Protein AF-A0A816F9D6-F1 (afdb_monomer_lite)

Foldseek 3Di:
DVQQDDPVPDDPDDDPVCCPPPQNCCVPVVVPVDRDDDDHDQQGDPSDPDGDGDDPVNVVVVVVVVVVVVVVVVVVVVVD

Secondary structure (DSSP, 8-state):
-TTS--GGG---S--GGGTTSHHHHHHHTS--TT-------SS--SSSSS-----HHHHHHHHHHHHHHHHHHHHHHH--

pLDDT: mean 87.65, std 9.67, range [51.28, 97.0]

InterPro domains:
  IPR050821 Cytosolic carboxypeptidase [PTHR12756] (2-76)

Organism: NCBI:txid1234261

Structure (mmCIF, N/CA/C/O backbone):
data_AF-A0A816F9D6-F1
#
_entry.id   AF-A0A816F9D6-F1
#
loop_
_atom_site.group_PDB
_atom_site.id
_atom_site.type_symbol
_atom_site.label_atom_id
_atom_site.label_alt_id
_atom_site.label_comp_id
_atom_site.label_asym_id
_atom_site.label_entity_id
_atom_site.label_seq_id
_atom_site.pdbx_PDB_in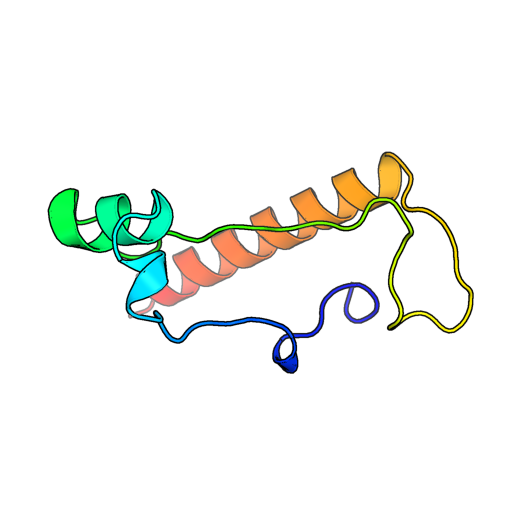s_code
_atom_site.Cartn_x
_atom_site.Cartn_y
_atom_site.Cartn_z
_atom_site.occupancy
_atom_site.B_iso_or_equiv
_atom_site.auth_seq_id
_atom_site.auth_comp_id
_atom_site.auth_asym_id
_atom_site.auth_atom_id
_atom_site.pdbx_PDB_model_num
ATOM 1 N N . ALA A 1 1 ? -5.410 2.924 -14.639 1.00 51.28 1 ALA A N 1
ATOM 2 C CA . ALA A 1 1 ? -4.429 1.869 -14.954 1.00 51.28 1 ALA A CA 1
ATOM 3 C C . ALA A 1 1 ? -5.005 0.480 -14.651 1.00 51.28 1 ALA A C 1
ATOM 5 O O . ALA A 1 1 ? -4.535 -0.182 -13.732 1.00 51.28 1 ALA A O 1
ATOM 6 N N . PRO A 1 2 ? -6.030 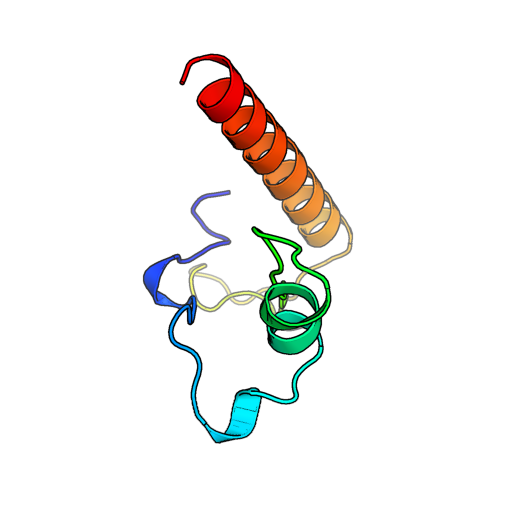0.033 -15.395 1.00 54.16 2 PRO A N 1
ATOM 7 C CA . PRO A 1 2 ? -6.570 -1.322 -15.236 1.00 54.16 2 PRO A CA 1
ATOM 8 C C . PRO A 1 2 ? -5.538 -2.416 -15.571 1.00 54.16 2 PRO A C 1
ATOM 10 O O . PRO A 1 2 ? -5.659 -3.534 -15.097 1.00 54.16 2 PRO A O 1
ATOM 13 N N . GLU A 1 3 ? -4.479 -2.080 -16.313 1.00 65.69 3 GLU A N 1
ATOM 14 C CA . GLU A 1 3 ? -3.427 -3.026 -16.718 1.00 65.69 3 GLU A CA 1
ATOM 15 C C . GLU A 1 3 ? -2.308 -3.217 -15.676 1.00 65.69 3 GLU A C 1
ATOM 17 O O . GLU A 1 3 ? -1.395 -4.017 -15.872 1.00 65.69 3 GLU A O 1
ATOM 22 N N . MET A 1 4 ? -2.349 -2.479 -14.561 1.00 69.44 4 MET A N 1
ATOM 23 C CA . MET A 1 4 ? -1.273 -2.475 -13.558 1.00 69.44 4 MET A CA 1
ATOM 24 C C . MET A 1 4 ? -1.725 -2.924 -12.161 1.00 69.44 4 MET A C 1
ATOM 26 O O . MET A 1 4 ? -0.898 -3.047 -11.261 1.00 69.44 4 MET A O 1
ATOM 30 N N . PHE A 1 5 ? -3.018 -3.197 -11.973 1.00 79.06 5 PHE A N 1
ATOM 31 C CA . PHE A 1 5 ? -3.600 -3.645 -10.709 1.00 79.06 5 PHE A CA 1
ATOM 32 C C . PHE A 1 5 ? -4.587 -4.787 -10.963 1.00 79.06 5 PHE A C 1
ATOM 34 O O . PHE A 1 5 ? -5.486 -4.647 -11.786 1.00 79.06 5 PHE A O 1
ATOM 41 N N . ALA A 1 6 ? -4.451 -5.888 -10.223 1.00 81.19 6 ALA A N 1
ATOM 42 C CA . ALA A 1 6 ? -5.395 -7.003 -10.245 1.00 81.19 6 ALA A CA 1
ATOM 43 C C . ALA A 1 6 ? -5.944 -7.247 -8.837 1.00 81.19 6 ALA A C 1
ATOM 45 O O . ALA A 1 6 ? -5.214 -7.684 -7.947 1.00 81.19 6 ALA A O 1
ATOM 46 N N . PHE A 1 7 ? -7.240 -6.990 -8.651 1.00 84.38 7 PHE A N 1
ATOM 47 C CA . PHE A 1 7 ? -7.913 -7.164 -7.361 1.00 84.38 7 PHE A CA 1
ATOM 48 C C . PHE A 1 7 ? -7.839 -8.611 -6.857 1.00 84.38 7 PHE A C 1
ATOM 50 O O . PHE A 1 7 ? -7.588 -8.842 -5.677 1.00 84.38 7 PHE A O 1
ATOM 57 N N . ASP A 1 8 ? -7.954 -9.588 -7.759 1.00 87.12 8 ASP A N 1
ATOM 58 C CA . ASP A 1 8 ? -7.898 -11.018 -7.423 1.00 87.12 8 ASP A CA 1
ATOM 59 C C . ASP A 1 8 ? -6.533 -11.457 -6.863 1.00 87.12 8 ASP A C 1
ATOM 61 O O . ASP A 1 8 ? -6.409 -12.484 -6.184 1.00 87.12 8 ASP A O 1
ATOM 65 N N . TYR A 1 9 ? -5.484 -10.667 -7.111 1.00 85.88 9 TYR A N 1
ATOM 66 C CA . TYR A 1 9 ? -4.157 -10.895 -6.544 1.00 85.88 9 TYR A CA 1
ATOM 67 C C . TYR A 1 9 ? -3.990 -10.279 -5.151 1.00 85.88 9 TYR A C 1
ATOM 69 O O . TYR A 1 9 ? -3.069 -10.664 -4.425 1.00 85.88 9 TYR A O 1
ATOM 77 N N . CYS A 1 10 ? -4.900 -9.407 -4.714 1.00 88.69 10 CYS A N 1
ATOM 78 C CA . CYS A 1 10 ? -4.898 -8.878 -3.357 1.00 88.69 10 CYS A CA 1
ATOM 79 C C . CYS A 1 10 ? -5.293 -9.954 -2.329 1.00 88.69 10 CYS A C 1
ATOM 81 O O . CYS A 1 10 ? -6.122 -10.833 -2.572 1.00 88.69 10 CYS A O 1
ATOM 83 N N . LYS A 1 11 ? -4.689 -9.889 -1.135 1.00 89.69 11 LYS A N 1
ATOM 84 C CA . LYS A 1 11 ? -4.967 -10.809 -0.021 1.00 89.69 11 LYS A CA 1
ATOM 85 C C . LYS A 1 11 ? -5.543 -10.043 1.167 1.00 89.69 11 LYS A C 1
ATOM 87 O O . LYS A 1 11 ? -4.806 -9.416 1.922 1.00 89.69 11 LYS A O 1
ATOM 92 N N . PHE A 1 12 ? -6.858 -10.144 1.346 1.00 90.00 12 PHE A N 1
ATOM 93 C CA . PHE A 1 12 ? -7.581 -9.462 2.428 1.00 90.00 12 PHE A CA 1
ATOM 94 C C . PHE A 1 12 ? -7.728 -10.311 3.698 1.00 90.00 12 PHE A C 1
ATOM 96 O O . PHE A 1 12 ? -7.827 -9.774 4.797 1.00 90.00 12 PHE A O 1
ATOM 103 N N . HIS A 1 13 ? -7.692 -11.640 3.575 1.00 92.88 13 HIS A N 1
ATOM 104 C CA . HIS A 1 13 ? -7.778 -12.534 4.727 1.00 92.88 13 HIS A CA 1
ATOM 105 C C . HIS A 1 13 ? -6.477 -12.529 5.548 1.00 92.88 13 HIS A C 1
ATOM 107 O O . HIS A 1 13 ? -5.386 -12.762 5.015 1.00 92.88 13 HIS A O 1
ATOM 113 N N . ILE A 1 14 ? -6.591 -12.316 6.862 1.00 92.75 14 ILE A N 1
ATOM 114 C CA . ILE A 1 14 ? -5.454 -12.324 7.788 1.00 92.75 14 ILE A CA 1
ATOM 115 C C . ILE A 1 14 ? -5.153 -13.763 8.202 1.00 92.75 14 ILE A C 1
ATOM 117 O O . ILE A 1 14 ? -5.924 -14.398 8.912 1.00 92.75 14 ILE A O 1
ATOM 121 N N . ARG A 1 15 ? -3.993 -14.269 7.780 1.00 94.56 15 ARG A N 1
ATOM 122 C CA . ARG A 1 15 ? -3.469 -15.558 8.248 1.00 94.56 15 ARG A CA 1
ATOM 123 C C . ARG A 1 15 ? -2.886 -15.409 9.654 1.00 94.56 15 ARG A C 1
ATOM 125 O O . ARG A 1 15 ? -2.282 -14.381 9.948 1.00 94.56 15 ARG A O 1
ATOM 132 N N . ARG A 1 16 ? -2.944 -16.470 10.469 1.00 94.56 16 ARG A N 1
ATOM 133 C CA . ARG A 1 16 ? -2.402 -16.497 11.845 1.00 94.56 16 ARG A CA 1
ATOM 134 C C . ARG A 1 16 ? -0.950 -16.005 11.943 1.00 94.56 16 ARG A C 1
ATOM 136 O O . ARG A 1 16 ? -0.612 -15.221 12.816 1.00 94.56 16 ARG A O 1
ATOM 143 N N . CYS A 1 17 ? -0.093 -16.379 10.991 1.00 95.56 17 CYS A N 1
ATOM 144 C CA . CYS A 1 17 ? 1.308 -15.933 10.959 1.00 95.56 17 CYS A CA 1
ATOM 145 C C . CYS A 1 17 ? 1.506 -14.439 10.634 1.00 95.56 17 CYS A C 1
ATOM 147 O O . CYS A 1 17 ? 2.637 -13.962 10.621 1.00 95.56 17 CYS A O 1
ATOM 149 N N . LYS A 1 18 ? 0.434 -13.705 10.315 1.00 94.88 18 LYS A N 1
ATOM 150 C CA . LYS A 1 18 ? 0.462 -12.278 9.977 1.00 94.88 18 LYS A CA 1
ATOM 151 C C . LYS A 1 18 ? -0.211 -11.406 11.036 1.00 94.88 18 LYS A C 1
ATOM 153 O O . LYS A 1 18 ? -0.257 -10.193 10.851 1.00 94.88 18 LYS A O 1
ATOM 158 N N . GLU A 1 19 ? -0.703 -11.985 12.131 1.00 95.50 19 GLU A N 1
ATOM 159 C CA . GLU A 1 19 ? -1.401 -11.236 13.184 1.00 95.50 19 GLU A CA 1
ATOM 160 C C . GLU A 1 19 ? -0.528 -10.164 13.838 1.00 95.50 19 GLU A C 1
ATOM 162 O O . GLU A 1 19 ? -1.033 -9.099 14.166 1.00 95.50 19 GLU A O 1
ATOM 167 N N . SER A 1 20 ? 0.781 -10.400 13.928 1.00 95.62 20 SER A N 1
ATOM 168 C CA . SER A 1 20 ? 1.762 -9.456 14.473 1.00 95.62 20 SER A CA 1
ATOM 169 C C . SER A 1 20 ? 2.344 -8.482 13.439 1.00 95.62 20 SER A C 1
ATOM 171 O O . SER A 1 20 ? 3.265 -7.729 13.747 1.00 95.62 20 SER A O 1
ATOM 173 N N . THR A 1 21 ? 1.861 -8.486 1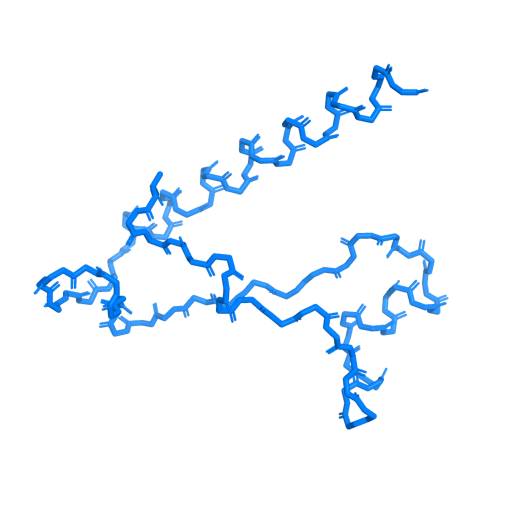2.191 1.00 95.75 21 THR A N 1
ATOM 174 C CA . THR A 1 21 ? 2.348 -7.525 11.188 1.00 95.75 21 THR A CA 1
ATOM 175 C C . THR A 1 21 ? 1.798 -6.130 11.451 1.00 95.75 21 THR A C 1
ATOM 177 O O . THR A 1 21 ? 0.652 -5.983 11.876 1.00 95.75 21 THR A O 1
ATOM 180 N N . GLY A 1 22 ? 2.585 -5.102 11.118 1.00 95.38 22 GLY A N 1
ATOM 181 C CA . GLY A 1 22 ? 2.236 -3.704 11.390 1.00 95.38 22 GLY A CA 1
ATOM 182 C C . GLY A 1 22 ? 0.830 -3.321 10.925 1.00 95.38 22 GLY A C 1
ATOM 183 O O . GLY A 1 22 ? 0.082 -2.738 11.694 1.00 95.38 22 GLY A O 1
ATOM 184 N N . ARG A 1 23 ? 0.408 -3.736 9.723 1.00 95.31 23 ARG A N 1
ATOM 185 C CA . ARG A 1 23 ? -0.959 -3.492 9.231 1.00 95.31 23 ARG A CA 1
ATOM 186 C C . ARG A 1 23 ? -2.042 -3.999 10.193 1.00 95.31 23 ARG A C 1
ATOM 188 O O . ARG A 1 23 ? -3.023 -3.309 10.449 1.00 95.31 23 ARG A O 1
ATOM 195 N N . VAL A 1 24 ? -1.882 -5.223 10.697 1.00 95.88 24 VAL A N 1
ATOM 196 C CA . VAL A 1 24 ? -2.885 -5.865 11.556 1.00 95.88 24 VAL A CA 1
ATOM 197 C C . VAL A 1 24 ? -2.885 -5.242 12.946 1.00 95.88 24 VAL A C 1
ATOM 199 O O . VAL A 1 24 ? -3.961 -4.978 13.471 1.00 95.88 24 VAL A O 1
ATOM 202 N N . VAL A 1 25 ? -1.708 -4.939 13.498 1.00 96.44 25 VAL A N 1
ATOM 203 C CA . VAL A 1 25 ? -1.564 -4.243 14.787 1.00 96.44 25 VAL A CA 1
ATOM 204 C C . VAL A 1 25 ? -2.177 -2.841 14.718 1.00 96.44 25 VAL A C 1
ATOM 206 O O . VAL A 1 25 ? -3.010 -2.488 15.545 1.00 96.44 25 VAL A O 1
ATOM 209 N N . MET A 1 26 ? -1.860 -2.062 13.680 1.00 97.00 26 MET A N 1
ATOM 210 C CA . MET A 1 26 ? -2.423 -0.720 13.486 1.00 97.00 26 MET A CA 1
ATOM 211 C C . MET A 1 26 ? -3.952 -0.749 13.359 1.00 97.00 26 MET A C 1
ATOM 213 O O . MET A 1 26 ? -4.640 0.143 13.853 1.00 97.00 26 MET A O 1
ATOM 217 N N . TRP A 1 27 ? -4.500 -1.787 12.730 1.00 95.19 27 TRP A N 1
ATOM 218 C CA . TRP A 1 27 ? -5.943 -1.969 12.646 1.00 95.19 27 TRP A CA 1
ATOM 219 C C . TRP A 1 27 ? -6.581 -2.389 13.978 1.00 95.19 27 TRP A C 1
ATOM 221 O O . TRP A 1 27 ? -7.541 -1.754 14.412 1.00 95.19 27 TRP A O 1
ATOM 231 N N . LYS A 1 28 ? -6.066 -3.444 14.622 1.00 94.69 28 LYS A N 1
ATOM 232 C CA . LYS A 1 28 ? -6.688 -4.053 15.809 1.00 94.69 28 LYS A CA 1
ATOM 233 C C . LYS A 1 28 ? -6.403 -3.296 17.104 1.00 94.69 28 LYS A C 1
ATOM 235 O O . LYS A 1 28 ? -7.308 -3.139 17.913 1.00 94.69 28 LYS A O 1
ATOM 240 N N . GLU A 1 29 ? -5.161 -2.872 17.310 1.00 96.44 29 GLU A N 1
ATOM 241 C CA . GLU A 1 29 ? -4.692 -2.304 18.581 1.00 96.44 29 GLU A CA 1
ATOM 242 C C . GLU A 1 29 ? -4.729 -0.774 18.567 1.00 96.44 29 GLU A C 1
ATOM 244 O O . GLU A 1 29 ? -5.065 -0.158 19.573 1.00 96.44 29 GLU A O 1
ATOM 249 N N . MET A 1 30 ? -4.454 -0.156 17.412 1.00 96.50 30 MET A N 1
ATOM 250 C CA . MET A 1 30 ? -4.469 1.308 17.254 1.00 96.50 30 MET A CA 1
ATOM 251 C C . MET A 1 30 ? -5.783 1.842 16.659 1.00 96.50 30 MET A C 1
ATOM 253 O O . MET A 1 30 ? -5.896 3.034 16.381 1.00 96.50 30 MET A O 1
ATOM 257 N N . CYS A 1 31 ? -6.778 0.972 16.452 1.00 95.38 31 CYS A N 1
ATOM 258 C CA . CYS A 1 31 ? -8.117 1.315 15.962 1.00 95.38 31 CYS A CA 1
ATOM 259 C C . CYS A 1 31 ? -8.159 2.038 14.596 1.00 95.38 31 CYS A C 1
ATOM 261 O O . CYS A 1 31 ? -9.115 2.760 14.295 1.00 95.38 31 CYS A O 1
ATOM 263 N N . ILE A 1 32 ? -7.163 1.833 13.725 1.00 95.19 32 ILE A N 1
ATOM 264 C CA . ILE A 1 32 ? -7.142 2.419 12.375 1.00 95.19 32 ILE A CA 1
ATOM 265 C C . ILE A 1 32 ? -7.917 1.508 11.416 1.00 95.19 32 ILE A C 1
ATOM 267 O O . ILE A 1 32 ? -7.397 0.504 10.935 1.00 95.19 32 ILE A O 1
ATOM 271 N N . LYS A 1 33 ? -9.168 1.871 11.100 1.00 86.12 33 LYS A N 1
ATOM 272 C CA . LYS A 1 33 ? -10.104 1.041 10.307 1.00 86.12 33 LYS A CA 1
ATOM 273 C C . LYS A 1 33 ? -9.554 0.545 8.961 1.00 86.12 33 LYS A C 1
ATOM 275 O O . LYS A 1 33 ? -9.867 -0.571 8.567 1.00 86.12 33 LYS A O 1
ATOM 280 N N . ASN A 1 34 ? -8.730 1.344 8.283 1.00 89.44 34 ASN A N 1
ATOM 281 C CA . ASN A 1 34 ? -8.277 1.100 6.909 1.00 89.44 34 ASN A CA 1
ATOM 282 C C . ASN A 1 34 ? -6.751 1.027 6.806 1.00 89.44 34 ASN A C 1
ATOM 284 O O . ASN A 1 34 ? -6.121 1.803 6.087 1.00 89.44 34 ASN A O 1
ATOM 288 N N . SER A 1 35 ? -6.142 0.111 7.558 1.00 93.50 35 SER A N 1
ATOM 289 C CA . SER A 1 35 ? -4.707 -0.147 7.452 1.00 93.50 35 SER A CA 1
ATOM 290 C C . SER A 1 35 ? -4.431 -1.158 6.337 1.00 93.50 35 SER A C 1
ATOM 292 O O . SER A 1 35 ? -4.921 -2.286 6.390 1.00 93.50 35 SER A O 1
ATOM 294 N N . PHE A 1 36 ? -3.618 -0.779 5.345 1.00 91.44 36 PHE A N 1
ATOM 295 C CA . PHE A 1 36 ? -3.246 -1.621 4.201 1.00 91.44 36 PHE A CA 1
ATOM 296 C C . PHE A 1 36 ? -1.734 -1.627 3.960 1.00 91.44 36 PHE A C 1
ATOM 298 O O . PHE A 1 36 ? -1.021 -0.703 4.341 1.00 91.44 36 PHE A O 1
ATOM 305 N N . THR A 1 37 ? -1.246 -2.684 3.313 1.00 92.38 37 THR A N 1
ATOM 306 C CA . THR A 1 37 ? 0.122 -2.754 2.790 1.00 92.38 37 THR A CA 1
ATOM 307 C C . THR A 1 37 ? 0.015 -2.723 1.278 1.00 92.38 37 THR A C 1
ATOM 309 O O . THR A 1 37 ? -0.672 -3.566 0.704 1.00 92.38 37 THR A O 1
ATOM 312 N N . LEU A 1 38 ? 0.666 -1.751 0.649 1.00 89.06 38 LEU A N 1
ATOM 313 C CA . LEU A 1 38 ? 0.802 -1.697 -0.797 1.00 89.06 38 LEU A CA 1
ATOM 314 C C . LEU A 1 38 ? 2.160 -2.282 -1.176 1.00 89.06 38 LEU A C 1
ATOM 316 O O . LEU A 1 38 ? 3.193 -1.787 -0.734 1.00 89.06 38 LEU A O 1
ATOM 320 N N . GLU A 1 39 ? 2.146 -3.314 -2.008 1.00 88.12 39 GLU A N 1
ATOM 321 C CA . GLU A 1 39 ? 3.349 -3.936 -2.550 1.00 88.12 39 GLU A CA 1
ATOM 322 C C . GLU A 1 39 ? 3.426 -3.624 -4.047 1.00 88.12 39 GLU A C 1
ATOM 324 O O . GLU A 1 39 ? 2.426 -3.732 -4.758 1.00 88.12 39 GLU A O 1
ATOM 329 N N . ALA A 1 40 ? 4.603 -3.220 -4.526 1.00 86.19 40 ALA A N 1
ATOM 330 C CA . ALA A 1 40 ? 4.850 -2.941 -5.936 1.00 86.19 40 ALA A CA 1
ATOM 331 C C . ALA A 1 40 ? 6.075 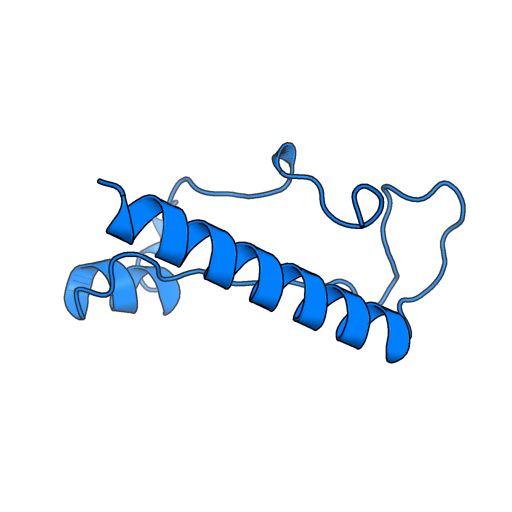-3.728 -6.416 1.00 86.19 40 ALA A C 1
ATOM 333 O O . ALA A 1 40 ? 7.083 -3.821 -5.718 1.00 86.19 40 ALA A O 1
ATOM 334 N N . SER A 1 41 ? 5.977 -4.308 -7.612 1.00 86.06 41 SER A N 1
ATOM 335 C CA . SER A 1 41 ? 7.070 -5.054 -8.243 1.00 86.06 41 SER A CA 1
ATOM 336 C C . SER A 1 41 ? 8.137 -4.107 -8.799 1.00 86.06 41 SER A C 1
ATOM 338 O O . SER A 1 41 ? 7.815 -3.014 -9.260 1.00 86.06 41 SER A O 1
ATOM 340 N N . PHE A 1 42 ? 9.398 -4.539 -8.815 1.00 84.19 42 PHE A N 1
ATOM 341 C CA . PHE A 1 42 ? 10.468 -3.881 -9.581 1.00 84.19 42 PHE A CA 1
ATOM 342 C C . PHE A 1 42 ? 10.591 -4.433 -11.007 1.00 84.19 42 PHE A C 1
ATOM 344 O O . PHE A 1 42 ? 10.924 -3.708 -11.940 1.00 84.19 42 PHE A O 1
ATOM 351 N N . ALA A 1 43 ? 10.265 -5.712 -11.199 1.00 83.94 43 ALA A N 1
ATOM 352 C CA . ALA A 1 43 ? 10.432 -6.415 -12.470 1.00 83.94 43 ALA A CA 1
ATOM 353 C C . ALA A 1 43 ? 9.279 -6.181 -13.467 1.00 83.94 43 ALA A C 1
ATOM 355 O O . ALA A 1 43 ? 9.261 -6.781 -14.539 1.00 83.94 43 ALA A O 1
ATOM 356 N N . GLY A 1 44 ? 8.314 -5.323 -13.123 1.00 81.50 44 GLY A N 1
ATOM 357 C CA . GLY A 1 44 ? 7.100 -5.115 -13.907 1.00 81.50 44 GLY A CA 1
ATOM 358 C C . GLY A 1 44 ? 5.938 -6.000 -13.475 1.00 81.50 44 GLY A C 1
ATOM 359 O O . GLY A 1 44 ? 5.940 -6.574 -12.382 1.00 81.50 44 GLY A O 1
ATOM 360 N N . SER A 1 45 ? 4.932 -6.103 -14.341 1.00 79.31 45 SER A N 1
ATOM 361 C CA . SER A 1 45 ? 3.705 -6.862 -14.102 1.00 79.31 45 SER A CA 1
ATOM 362 C C . SER A 1 45 ? 3.566 -8.015 -15.093 1.00 79.31 45 SER A C 1
ATOM 364 O O . SER A 1 45 ? 3.866 -7.869 -16.274 1.00 79.31 45 SER A O 1
ATOM 366 N N . SER A 1 46 ? 3.069 -9.155 -14.614 1.00 78.50 46 SER A N 1
ATOM 367 C CA . SER A 1 46 ? 2.668 -10.292 -15.451 1.00 78.50 46 SER A CA 1
ATOM 368 C C . SER A 1 46 ? 1.294 -10.106 -16.108 1.00 78.50 46 SER A C 1
ATOM 370 O O . SER A 1 46 ? 0.871 -10.956 -16.884 1.00 78.50 46 SER A O 1
ATOM 372 N N . ILE A 1 47 ? 0.590 -9.014 -15.790 1.00 78.25 47 ILE A N 1
ATOM 373 C CA . ILE A 1 47 ? -0.718 -8.659 -16.361 1.00 78.25 47 ILE A CA 1
ATOM 374 C C . ILE A 1 47 ? -0.544 -8.004 -17.741 1.00 78.25 47 ILE A C 1
ATOM 376 O O . ILE A 1 47 ? -1.397 -8.155 -18.610 1.00 78.25 47 ILE A O 1
ATOM 380 N N . VAL A 1 48 ? 0.569 -7.297 -17.965 1.00 71.81 48 VAL A N 1
ATOM 381 C CA . VAL A 1 48 ? 0.884 -6.682 -19.261 1.00 71.81 48 VAL A CA 1
ATOM 382 C C . VAL A 1 48 ? 1.552 -7.690 -20.192 1.00 71.81 48 VAL A C 1
ATOM 384 O O . VAL A 1 48 ? 2.463 -8.416 -19.801 1.00 71.81 48 VAL A O 1
ATOM 387 N N . ALA A 1 49 ? 1.125 -7.701 -21.458 1.00 66.50 49 ALA A N 1
ATOM 388 C CA . ALA A 1 49 ? 1.579 -8.663 -22.467 1.00 66.50 49 ALA A CA 1
ATOM 389 C C . ALA A 1 49 ? 3.086 -8.586 -22.772 1.00 66.50 49 ALA A C 1
ATOM 391 O O . ALA A 1 49 ? 3.665 -9.548 -23.276 1.00 66.50 49 ALA A O 1
ATOM 392 N N . LYS A 1 50 ? 3.730 -7.449 -22.478 1.00 69.50 50 LYS A N 1
ATOM 393 C CA . LYS A 1 50 ? 5.167 -7.262 -22.667 1.00 69.50 50 LYS A CA 1
ATOM 394 C C . LYS A 1 50 ? 5.847 -7.064 -21.310 1.00 69.50 50 LYS A C 1
ATOM 396 O O . LYS A 1 50 ? 5.562 -6.061 -20.653 1.00 69.50 50 LYS A O 1
ATOM 401 N N . PRO A 1 51 ? 6.763 -7.961 -20.900 1.00 65.94 51 PRO A N 1
ATOM 402 C CA . PRO A 1 51 ? 7.526 -7.766 -19.679 1.00 65.94 51 PRO A CA 1
ATOM 403 C C . PRO A 1 51 ? 8.393 -6.512 -19.825 1.00 65.94 51 PRO A C 1
ATOM 405 O O . PRO A 1 51 ? 9.223 -6.407 -20.729 1.00 65.94 51 PRO A O 1
ATOM 408 N N . CYS A 1 52 ? 8.158 -5.542 -18.949 1.00 77.38 52 CYS A N 1
ATOM 409 C CA . CYS A 1 52 ? 8.909 -4.300 -18.859 1.00 77.38 52 CYS A CA 1
ATOM 410 C C . CYS A 1 52 ? 9.096 -3.975 -17.381 1.00 77.38 52 CYS A C 1
ATOM 412 O O . CYS A 1 52 ? 8.123 -4.006 -16.628 1.00 77.38 52 CYS A O 1
ATOM 414 N N . HIS A 1 53 ? 10.326 -3.673 -16.964 1.00 87.12 53 HIS A N 1
ATOM 415 C CA . HIS A 1 53 ? 10.575 -3.204 -15.604 1.00 87.12 53 HIS A CA 1
ATOM 416 C C . HIS A 1 53 ? 9.826 -1.898 -15.364 1.00 87.12 53 HIS A C 1
ATOM 418 O O . HIS A 1 53 ? 9.797 -1.026 -16.236 1.00 87.12 53 HIS A O 1
ATOM 424 N N . PHE A 1 54 ? 9.252 -1.756 -14.172 1.00 87.00 54 PHE A N 1
ATOM 425 C CA . PHE A 1 54 ? 8.642 -0.489 -13.802 1.00 87.00 54 PHE A CA 1
ATOM 426 C C . PHE A 1 54 ? 9.725 0.570 -13.638 1.00 87.00 54 PHE A C 1
ATOM 428 O O . PHE A 1 54 ? 10.751 0.358 -12.990 1.00 87.00 54 PHE A O 1
ATOM 435 N N . ASN A 1 55 ? 9.488 1.718 -14.257 1.00 89.00 55 ASN A N 1
ATOM 436 C CA . ASN A 1 55 ? 10.318 2.898 -14.110 1.00 89.00 55 ASN A CA 1
ATOM 437 C C . ASN A 1 55 ? 9.658 3.886 -13.133 1.00 89.00 55 ASN A C 1
ATOM 439 O O . ASN A 1 55 ? 8.545 3.681 -12.646 1.00 89.00 55 ASN A O 1
ATOM 443 N N . ILE A 1 56 ? 10.347 4.994 -12.853 1.00 92.75 56 ILE A N 1
ATOM 444 C CA . ILE A 1 56 ? 9.870 6.031 -11.924 1.00 92.75 56 ILE A CA 1
ATOM 445 C C . ILE A 1 56 ? 8.470 6.534 -12.307 1.00 92.75 56 ILE A C 1
ATOM 447 O O . ILE A 1 56 ? 7.621 6.708 -11.433 1.00 92.75 56 ILE A O 1
ATOM 451 N N . LYS A 1 57 ? 8.191 6.707 -13.604 1.00 90.88 57 LYS A N 1
ATOM 452 C CA . LYS A 1 57 ? 6.899 7.199 -14.085 1.00 90.88 57 LYS A CA 1
ATOM 453 C C . LYS A 1 57 ? 5.758 6.236 -13.782 1.00 90.88 57 LYS A C 1
ATOM 455 O O . LYS A 1 57 ? 4.650 6.679 -13.479 1.00 90.88 57 LYS A O 1
ATOM 460 N N . ASP A 1 58 ? 6.021 4.936 -13.818 1.00 88.44 58 ASP A N 1
ATOM 461 C CA . ASP A 1 58 ? 5.026 3.924 -13.471 1.00 88.44 58 ASP A CA 1
ATOM 462 C C . ASP A 1 58 ? 4.649 4.031 -11.989 1.00 88.44 58 ASP A C 1
ATOM 464 O O . ASP A 1 58 ? 3.465 4.063 -11.652 1.00 88.44 58 ASP A O 1
ATOM 468 N N . TYR A 1 59 ? 5.637 4.209 -11.105 1.00 90.38 59 TYR A N 1
ATOM 469 C CA . TYR A 1 59 ? 5.399 4.426 -9.673 1.00 90.38 59 TYR A CA 1
ATOM 470 C C . TYR A 1 59 ? 4.661 5.739 -9.378 1.00 90.38 59 TYR A C 1
ATOM 472 O O . TYR A 1 59 ? 3.758 5.756 -8.540 1.00 90.38 59 TYR A O 1
ATOM 480 N N . GLU A 1 60 ? 4.964 6.824 -10.097 1.00 93.56 60 GLU A N 1
ATOM 481 C CA . GLU A 1 60 ? 4.187 8.069 -10.004 1.00 93.56 60 GLU A CA 1
ATOM 482 C C . GLU A 1 60 ? 2.720 7.852 -10.404 1.00 93.56 60 GLU A C 1
ATOM 484 O O . GLU A 1 60 ? 1.800 8.337 -9.738 1.00 93.56 60 GLU A O 1
ATOM 489 N N . ASN A 1 61 ? 2.486 7.097 -11.481 1.00 89.50 61 ASN A N 1
ATOM 490 C CA . ASN A 1 61 ? 1.144 6.770 -11.952 1.00 89.50 61 ASN A CA 1
ATOM 491 C C . ASN A 1 61 ? 0.387 5.882 -10.950 1.00 89.50 61 ASN A C 1
ATOM 493 O O . ASN A 1 61 ? -0.811 6.098 -10.738 1.00 89.50 61 ASN A O 1
ATOM 497 N N . PHE A 1 62 ? 1.069 4.933 -10.297 1.00 88.00 62 PHE A N 1
ATOM 498 C CA . PHE A 1 62 ? 0.510 4.160 -9.183 1.00 88.00 62 PHE A CA 1
ATOM 499 C C . PHE A 1 62 ? 0.088 5.069 -8.028 1.00 88.00 62 PHE A C 1
ATOM 501 O O . PHE A 1 62 ? -1.062 5.001 -7.591 1.00 88.00 62 PHE A O 1
ATOM 508 N N . GLY A 1 63 ? 0.976 5.964 -7.583 1.00 91.12 63 GLY A N 1
ATOM 509 C CA . GLY A 1 63 ? 0.678 6.934 -6.528 1.00 91.12 63 GLY A CA 1
ATOM 510 C C . GLY A 1 63 ? -0.537 7.800 -6.867 1.00 91.12 63 GLY A C 1
ATOM 511 O O . GLY A 1 63 ? -1.451 7.936 -6.054 1.00 91.12 63 GLY A O 1
ATOM 512 N N . ARG A 1 64 ? -0.621 8.297 -8.110 1.00 93.31 64 ARG A N 1
ATOM 513 C CA . ARG A 1 64 ? -1.795 9.037 -8.595 1.00 93.31 64 ARG A CA 1
ATOM 514 C C . ARG A 1 64 ? -3.074 8.203 -8.487 1.00 93.31 64 ARG A C 1
ATOM 516 O O . ARG A 1 64 ? -4.068 8.696 -7.959 1.00 93.31 64 ARG A O 1
ATOM 523 N N . CYS A 1 65 ? -3.065 6.955 -8.959 1.00 90.31 65 CYS A N 1
ATOM 524 C CA . CYS A 1 65 ? -4.240 6.078 -8.892 1.00 90.31 65 CYS A CA 1
ATOM 525 C C . CYS A 1 65 ? -4.714 5.860 -7.446 1.00 90.31 65 CYS A C 1
ATOM 527 O O . CYS A 1 65 ? -5.919 5.867 -7.188 1.00 90.31 65 CYS A O 1
ATOM 529 N N . ILE A 1 66 ? -3.782 5.725 -6.500 1.00 90.25 66 ILE A N 1
ATOM 530 C CA . ILE A 1 66 ? -4.098 5.586 -5.074 1.00 90.25 66 ILE A CA 1
ATOM 531 C 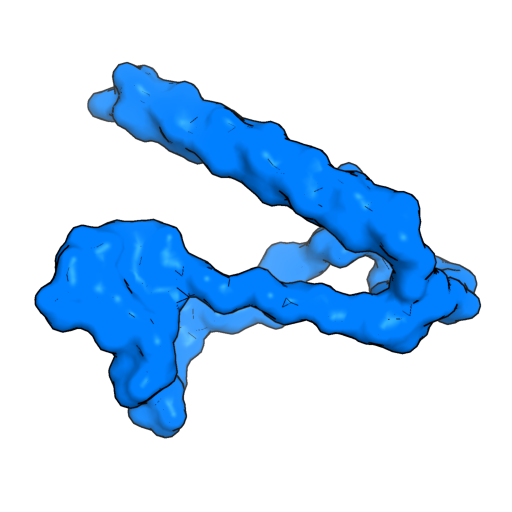C . ILE A 1 66 ? -4.754 6.854 -4.536 1.00 90.25 66 ILE A C 1
ATOM 533 O O . ILE A 1 66 ? -5.816 6.757 -3.929 1.00 90.25 66 ILE A O 1
ATOM 537 N N . CYS A 1 67 ? -4.197 8.038 -4.806 1.00 94.25 67 CYS A N 1
ATOM 538 C CA . CYS A 1 67 ? -4.794 9.302 -4.366 1.00 94.25 67 CYS A CA 1
ATOM 539 C C . CYS A 1 67 ? -6.222 9.484 -4.901 1.00 94.25 67 CYS A C 1
ATOM 541 O O . CYS A 1 67 ? -7.121 9.855 -4.149 1.00 94.25 67 CYS A O 1
ATOM 543 N N . HIS A 1 68 ? -6.457 9.168 -6.180 1.00 93.75 68 HIS A N 1
ATOM 544 C CA . HIS A 1 68 ? -7.804 9.195 -6.757 1.00 93.75 68 HIS A CA 1
ATOM 545 C C . HIS A 1 68 ? -8.754 8.207 -6.066 1.00 93.75 68 HIS A C 1
ATOM 547 O O . HIS A 1 68 ? -9.898 8.559 -5.790 1.00 93.75 68 HIS A O 1
ATOM 553 N N . SER A 1 69 ? -8.280 6.997 -5.759 1.00 90.88 69 SER A N 1
ATOM 554 C CA . SER A 1 69 ? -9.083 5.969 -5.086 1.00 90.88 69 SER A CA 1
ATOM 555 C C . SER A 1 69 ? -9.432 6.369 -3.651 1.00 90.88 69 SER A C 1
ATOM 557 O O . SER A 1 69 ? -10.573 6.203 -3.232 1.00 90.88 69 SER A O 1
ATOM 559 N N . LEU A 1 70 ? -8.478 6.952 -2.916 1.00 92.81 70 LEU A N 1
ATOM 560 C CA . LEU A 1 70 ? -8.705 7.490 -1.573 1.00 92.81 70 LEU A CA 1
ATOM 561 C C . LEU A 1 70 ? -9.726 8.626 -1.590 1.00 92.81 70 LEU A C 1
ATOM 563 O O . LEU A 1 70 ? -10.624 8.638 -0.755 1.00 92.81 70 LEU A O 1
ATOM 567 N N . ARG A 1 71 ? -9.638 9.538 -2.567 1.00 95.00 71 ARG A N 1
ATOM 568 C CA . ARG A 1 71 ? -10.631 10.603 -2.739 1.00 95.00 71 ARG A CA 1
ATOM 569 C C . ARG A 1 71 ? -12.035 10.030 -2.950 1.00 95.00 71 ARG A C 1
ATOM 571 O O . ARG A 1 71 ? -12.939 10.405 -2.215 1.00 95.00 71 ARG A O 1
ATOM 578 N N . HIS A 1 72 ? -12.205 9.096 -3.889 1.00 94.69 72 HIS A N 1
ATOM 579 C CA . HIS A 1 72 ? -13.510 8.458 -4.125 1.00 94.69 72 HIS A CA 1
ATOM 580 C C . HIS A 1 72 ? -14.034 7.735 -2.883 1.00 94.69 72 HIS A C 1
ATOM 582 O O . HIS A 1 72 ? -15.223 7.784 -2.592 1.00 94.69 7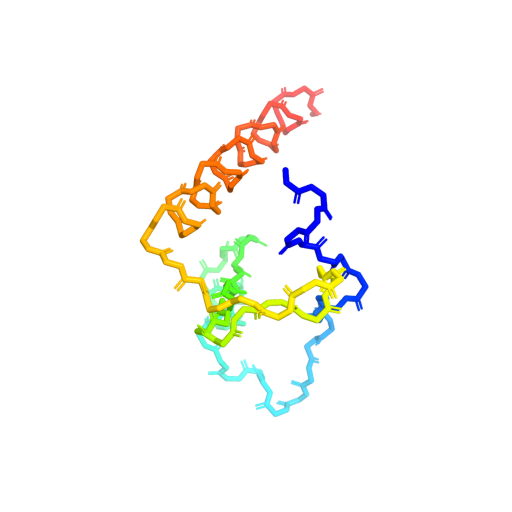2 HIS A O 1
ATOM 588 N N . TYR A 1 73 ? -13.150 7.067 -2.141 1.00 92.69 73 TYR A N 1
ATOM 589 C CA . TYR A 1 73 ? -13.513 6.410 -0.892 1.00 92.69 73 TYR A CA 1
ATOM 590 C C . TYR A 1 73 ? -14.017 7.416 0.157 1.00 92.69 73 TYR A C 1
ATOM 592 O O . TYR A 1 73 ? -15.023 7.162 0.811 1.00 92.69 73 TYR A O 1
ATOM 600 N N . MET A 1 74 ? -13.354 8.567 0.301 1.00 93.75 74 MET A N 1
ATOM 601 C CA . MET A 1 74 ? -13.782 9.628 1.221 1.00 93.75 74 MET A CA 1
ATOM 602 C C . MET A 1 74 ? -15.119 10.259 0.817 1.00 93.75 74 MET A C 1
ATOM 604 O O . MET A 1 74 ? -15.942 10.532 1.686 1.00 93.75 74 MET A O 1
ATOM 608 N N . GLU A 1 75 ? -15.342 10.470 -0.480 1.00 96.31 75 GLU A N 1
ATOM 609 C CA . GLU A 1 75 ? -16.623 10.952 -1.016 1.00 96.31 75 GLU A CA 1
ATOM 610 C C . GLU A 1 75 ? -17.747 9.962 -0.690 1.00 96.31 75 GLU A C 1
ATOM 612 O O . GLU A 1 75 ? -18.726 10.337 -0.056 1.00 96.31 75 GLU A O 1
ATOM 617 N N . ALA A 1 76 ? -17.544 8.673 -0.980 1.00 94.75 76 ALA A N 1
ATOM 618 C CA . ALA A 1 76 ? -18.526 7.631 -0.681 1.00 94.75 76 ALA A CA 1
ATOM 619 C C . ALA A 1 76 ? -18.844 7.497 0.821 1.00 94.75 76 ALA A C 1
ATOM 621 O O . ALA A 1 76 ? -19.969 7.154 1.169 1.00 94.75 76 ALA A O 1
ATOM 622 N N . LEU A 1 77 ? -17.873 7.763 1.705 1.00 91.44 77 LEU A N 1
ATOM 623 C CA . LEU A 1 77 ? -18.101 7.824 3.155 1.00 91.44 77 LEU A CA 1
ATOM 624 C C . LEU A 1 77 ? -18.855 9.080 3.611 1.00 91.44 77 LEU A C 1
ATOM 626 O O . LEU A 1 77 ? -19.430 9.075 4.693 1.00 91.44 77 LEU A O 1
ATOM 630 N N . SER A 1 78 ? -18.768 10.176 2.859 1.00 92.25 78 SER A N 1
ATOM 631 C CA . SER A 1 78 ? -19.452 11.431 3.202 1.00 92.25 78 SER A CA 1
ATOM 632 C C . SER A 1 78 ? -20.927 11.391 2.800 1.00 92.25 78 SER A C 1
ATOM 634 O O . SER A 1 78 ? -21.749 12.051 3.428 1.00 92.25 78 SER A O 1
ATOM 636 N N . ASP A 1 79 ? -21.245 10.598 1.775 1.00 86.25 79 ASP A N 1
ATOM 637 C CA . ASP A 1 79 ? -22.600 10.380 1.262 1.00 86.25 79 ASP A CA 1
ATOM 638 C C . ASP A 1 79 ? -23.373 9.275 2.021 1.00 86.25 79 ASP A C 1
ATOM 640 O O . ASP A 1 79 ? -24.538 9.015 1.708 1.00 86.25 79 ASP A O 1
ATOM 644 N N . SER A 1 80 ? -22.736 8.611 2.998 1.00 70.06 80 SER A N 1
ATOM 645 C CA . SER A 1 80 ? -23.279 7.497 3.800 1.00 70.06 80 SER A CA 1
ATOM 646 C C . SER A 1 80 ? -23.578 7.890 5.241 1.00 70.06 80 SER A C 1
ATOM 648 O O . SER A 1 80 ? -24.648 7.486 5.748 1.00 70.06 80 SER A O 1
#

Radius of gyration: 15.29 Å; chains: 1; bounding box: 34×28×41 Å

Sequence (80 aa):
APEMFAFDYCKFHIRRCKESTGRVVMWKEMCIKNSFTLEASFAGSSIVAKPCHFNIKDYENFGRCICHSLRHYMEALSDS